Protein 7D34 (pdb70)

Solvent-accessible surface area: 8125 Å² total

Organism: Arabidopsis thaliana (NCBI:txid3702)

Foldseek 3Di:
DAFKKWKKFFDDDPDDLVLQLVLLVPQPPPDDSVLSNVQSVCNVVPGMGTSDIDHPVVSVVSQVSQVVSPTHIDMGGPD/DAFKKWKKFFDDDPDDLVVQLVLLPVQPPPDDSVLSSVQSVVNVVPRMGTSDIDGPVSSVVSSVSCVVSPTDIDMDTPD

Radius of gyration: 15.01 Å; Cα contacts (8 Å, |Δi|>4): 283; chains: 2; bounding box: 29×39×42 Å

Nearest PDB structures (foldseek):
  7d34-assembly1_B  TM=9.916E-01  e=1.881E-15  Arabidopsis thaliana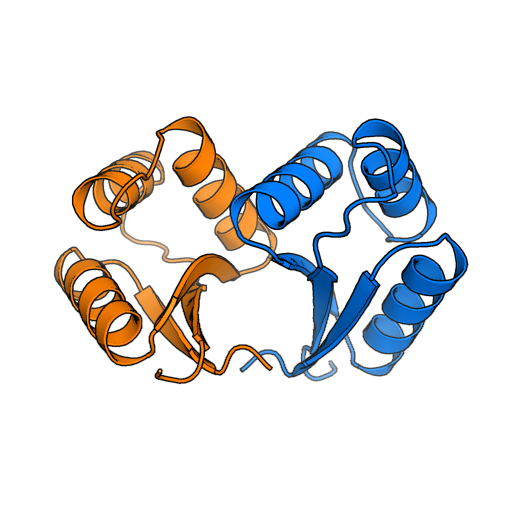
  9ayn-assembly1_A  TM=9.533E-01  e=3.392E-07  Mycolicibacterium smegmatis MC2 155
  9ayo-assembly1_A  TM=9.731E-01  e=5.795E-07  Mycolicibacterium smegmatis MC2 155
  4o2x-assembly1_A  TM=9.507E-01  e=9.899E-07  Escherichia coli K-12
  4o2x-assembly2_B  TM=9.624E-01  e=2.889E-06  Escherichia coli K-12

B-factor: mean 45.37, std 16.12, range [19.4, 94.83]

InterPro domains:
  IPR003769 Adaptor protein ClpS, core [PF02617] (79-145)
  IPR014719 Ribosomal protein bL12, C-terminal/adaptor protein ClpS-like [G3DSA:3.30.1390.10] (77-154)
  IPR014719 Ribosomal protein bL12, C-terminal/adaptor protein ClpS-like [SSF54736] (77-153)
  IPR022935 ATP-dependent Clp protease adaptor protein ClpS [PTHR33473] (1-156)

GO terms:
  GO:0005515 protein binding (F, IPI)
  GO:0045732 positive regulation of protein catabolic process (P, IDA)
  GO:0030674 protein-macromolecule adaptor activity (F, IDA)

Structure (mmCIF, N/CA/C/O backbone):
data_7D34
#
_entry.id   7D34
#
_cell.length_a   81.056
_cell.length_b   38.005
_cell.length_c   61.411
_cell.angle_alpha   90.00
_cell.angle_beta   90.00
_cell.angle_gamma   90.00
#
_symmetry.space_group_name_H-M   'P 21 21 2'
#
loop_
_entity.id
_entity.type
_entity.pdbx_description
1 polymer 'ATP-dependent Clp protease adapter protein CLPS1, chloroplastic'
2 non-polymer 'ACETIC ACID'
3 non-polymer PHENYLALANINE
4 non-polymer ALANINE
5 water water
#
loop_
_atom_site.group_PDB
_atom_site.id
_atom_site.type_symbol
_atom_site.label_atom_id
_atom_site.label_alt_id
_atom_site.label_comp_id
_atom_site.label_asym_id
_atom_site.label_entity_id
_atom_site.label_seq_id
_atom_site.pdbx_PDB_ins_code
_atom_site.Cartn_x
_atom_site.Cartn_y
_atom_site.Cartn_z
_atom_site.occupancy
_atom_site.B_iso_or_equiv
_atom_site.auth_seq_id
_atom_site.auth_comp_id
_atom_site.auth_asym_id
_atom_site.auth_atom_id
_atom_site.pdbx_PDB_model_num
ATOM 1 N N . LEU A 1 1 ? 29.732 -14.161 10.142 1.00 57.84 78 LEU A N 1
AT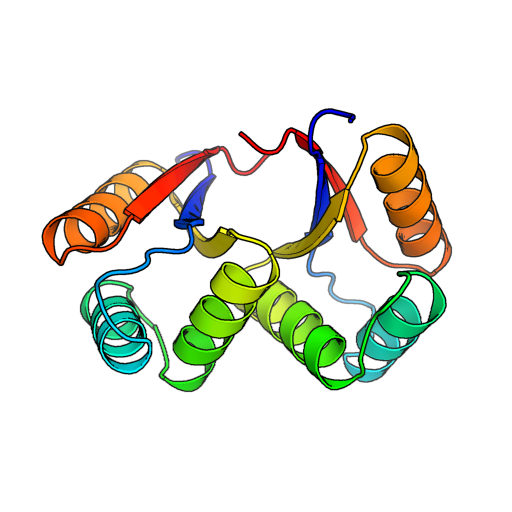OM 2 C CA . LEU A 1 1 ? 28.884 -13.234 9.411 1.00 54.89 78 LEU A CA 1
ATOM 3 C C . LEU A 1 1 ? 29.297 -11.785 9.667 1.00 51.62 78 LEU A C 1
ATOM 4 O O . LEU A 1 1 ? 30.132 -11.498 10.516 1.00 55.81 78 LEU A O 1
ATOM 19 N N . ALA A 1 2 ? 28.711 -10.881 8.900 1.00 48.91 79 ALA A N 1
ATOM 20 C CA . ALA A 1 2 ? 29.245 -9.533 8.774 1.00 46.66 79 ALA A CA 1
ATOM 21 C C . ALA A 1 2 ? 28.748 -8.583 9.861 1.00 44.81 79 ALA A C 1
ATOM 22 O O . ALA A 1 2 ? 27.704 -8.812 10.477 1.00 42.74 79 ALA A O 1
ATOM 29 N N . PRO A 1 3 ? 29.475 -7.487 10.099 1.00 42.99 80 PRO A N 1
ATOM 30 C CA . PRO A 1 3 ? 29.064 -6.547 11.141 1.00 42.76 80 PRO A CA 1
ATOM 31 C C . PRO A 1 3 ? 27.757 -5.864 10.752 1.00 37.25 80 PRO A C 1
ATOM 32 O O . PRO A 1 3 ? 27.521 -5.591 9.565 1.00 36.42 80 PRO A O 1
ATOM 43 N N . PRO A 1 4 ? 26.903 -5.548 11.725 1.00 33.30 81 PRO A N 1
ATOM 44 C CA . PRO A 1 4 ? 25.615 -4.928 11.385 1.00 30.64 81 PRO A CA 1
ATOM 45 C C . PRO A 1 4 ? 25.699 -3.429 11.165 1.00 32.61 81 PRO A C 1
ATOM 46 O O . PRO A 1 4 ? 26.423 -2.708 11.854 1.00 30.06 81 PRO A O 1
ATOM 57 N N . TYR A 1 5 ? 24.934 -2.976 10.181 1.00 32.85 82 TYR A N 1
ATOM 58 C CA . TYR A 1 5 ? 24.806 -1.574 9.831 1.00 30.76 82 TYR A CA 1
ATOM 59 C C . TYR A 1 5 ? 23.326 -1.232 9.794 1.00 31.10 82 TYR A C 1
ATOM 60 O O . TYR A 1 5 ? 22.475 -2.096 9.560 1.00 33.72 82 TYR A O 1
ATOM 78 N N . ARG A 1 6 ? 23.027 0.041 10.028 1.00 31.27 83 ARG A N 1
ATOM 79 C CA . ARG A 1 6 ? 21.656 0.529 10.076 1.00 32.44 83 ARG A CA 1
ATOM 80 C C . ARG A 1 6 ? 21.317 1.257 8.781 1.00 27.12 83 ARG A C 1
ATOM 81 O O . ARG A 1 6 ? 22.110 2.074 8.298 1.00 27.11 83 ARG A O 1
ATOM 102 N N . VAL A 1 7 ? 20.170 0.909 8.192 1.00 26.95 84 VAL A N 1
ATOM 103 C CA . VAL A 1 7 ? 19.552 1.689 7.124 1.00 26.95 84 VAL A CA 1
ATOM 104 C C . VAL A 1 7 ? 18.496 2.576 7.775 1.00 26.44 84 VAL A C 1
ATOM 105 O O . VAL A 1 7 ? 17.547 2.080 8.399 1.00 26.61 84 VAL A O 1
ATOM 118 N N . ILE A 1 8 ? 18.673 3.880 7.633 1.00 21.51 85 ILE A N 1
ATOM 119 C CA . ILE A 1 8 ? 17.824 4.883 8.260 1.00 27.54 85 ILE A CA 1
ATOM 120 C C . ILE A 1 8 ? 16.920 5.537 7.226 1.00 28.11 85 ILE A C 1
ATOM 121 O O . ILE A 1 8 ? 17.343 5.863 6.113 1.00 32.00 85 ILE A O 1
ATOM 137 N N . LEU A 1 9 ? 15.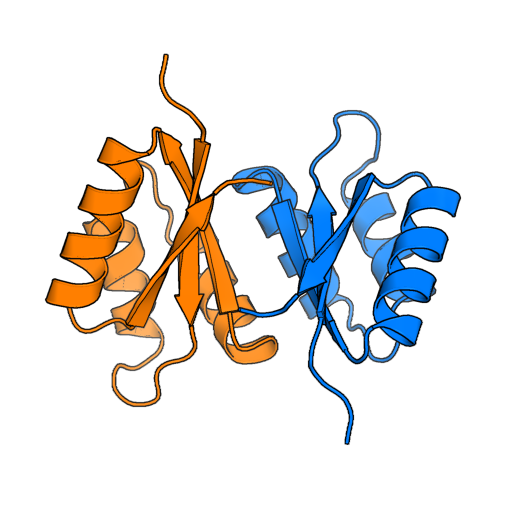661 5.741 7.622 1.00 24.04 86 LEU A N 1
ATOM 138 C CA . LEU A 1 9 ? 14.662 6.483 6.862 1.00 23.84 86 LEU A CA 1
ATOM 139 C C . LEU A 1 9 ? 14.426 7.799 7.594 1.00 26.38 86 LEU A C 1
ATOM 140 O O . LEU A 1 9 ? 14.106 7.803 8.788 1.00 29.81 86 LEU A O 1
ATOM 156 N N . HIS A 1 10 ? 14.643 8.911 6.899 1.00 28.60 87 HIS A N 1
ATOM 157 C CA . HIS A 1 10 ? 14.392 10.235 7.446 1.00 25.31 87 HIS A CA 1
ATOM 158 C C . HIS A 1 10 ? 13.068 10.802 6.939 1.00 26.81 87 HIS A C 1
ATOM 159 O O . HIS A 1 10 ? 12.666 10.574 5.794 1.00 24.55 87 HIS A O 1
ATOM 173 N N . ASN A 1 11 ? 12.388 11.546 7.811 1.00 26.49 88 ASN A N 1
ATOM 174 C CA . ASN A 1 11 ? 11.193 12.266 7.397 1.00 26.53 88 ASN A CA 1
ATOM 175 C C . ASN A 1 11 ? 11.530 13.319 6.341 1.00 25.30 88 ASN A C 1
ATOM 176 O O . ASN A 1 11 ? 12.610 13.921 6.352 1.00 26.43 88 ASN A O 1
ATOM 187 N N . ASP A 1 12 ? 10.602 13.511 5.406 1.00 30.83 89 ASP A N 1
ATOM 188 C CA . ASP A 1 12 ? 10.666 14.558 4.397 1.00 32.42 89 ASP A CA 1
ATOM 189 C C . ASP A 1 12 ? 9.254 15.118 4.248 1.00 32.09 89 ASP A C 1
ATOM 190 O O . ASP A 1 12 ? 8.276 14.481 4.650 1.00 32.21 89 ASP A O 1
ATOM 199 N N . ASN A 1 13 ? 9.149 16.325 3.677 1.00 31.86 90 ASN A N 1
ATOM 200 C CA . ASN A 1 13 ? 7.875 17.027 3.525 1.00 32.94 90 ASN A CA 1
ATOM 201 C C . ASN A 1 13 ? 7.361 16.981 2.085 1.00 29.96 90 ASN A C 1
ATOM 202 O O . ASN A 1 13 ? 6.666 17.896 1.639 1.00 31.92 90 ASN A O 1
ATOM 213 N N . PHE A 1 14 ? 7.690 15.932 1.350 1.00 28.12 91 PHE A N 1
ATOM 214 C CA . PHE A 1 14 ? 7.285 15.787 -0.043 1.00 32.01 91 PHE A CA 1
ATOM 215 C C . PHE A 1 14 ? 6.497 14.515 -0.310 1.00 29.28 91 PHE A C 1
ATOM 216 O O . PHE A 1 14 ? 5.499 14.551 -1.038 1.00 31.09 91 PHE A O 1
ATOM 233 N N . ASN A 1 15 ? 6.931 13.385 0.232 1.00 30.31 92 ASN A N 1
ATOM 234 C CA . ASN A 1 15 ? 6.308 12.102 -0.043 1.00 29.28 92 ASN A CA 1
ATOM 235 C C . ASN A 1 15 ? 5.056 11.875 0.794 1.00 30.27 92 ASN A C 1
ATOM 236 O O . ASN A 1 15 ? 4.960 12.305 1.949 1.00 25.48 92 ASN A O 1
ATOM 247 N N . LYS A 1 16 ? 4.099 11.172 0.197 1.00 29.93 93 LYS A N 1
ATOM 248 C CA . LYS A 1 16 ? 2.852 10.872 0.871 1.00 31.89 93 LYS A CA 1
ATOM 249 C C . LYS A 1 16 ? 3.033 9.629 1.740 1.00 28.37 93 LYS A C 1
ATOM 250 O O . LYS A 1 16 ? 3.841 8.747 1.430 1.00 24.16 93 LYS A O 1
ATOM 269 N N . ARG A 1 17 ? 2.273 9.557 2.840 1.00 27.02 94 ARG A N 1
ATOM 270 C CA . ARG A 1 17 ? 2.437 8.418 3.739 1.00 26.56 94 ARG A CA 1
ATOM 271 C C . ARG A 1 17 ? 2.322 7.096 2.992 1.00 27.36 94 ARG A C 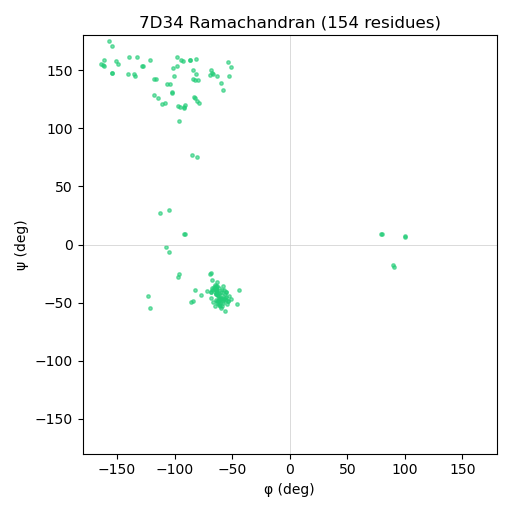1
ATOM 272 O O . ARG A 1 17 ? 3.135 6.197 3.190 1.00 23.05 94 ARG A O 1
ATOM 293 N N . GLU A 1 18 ? 1.337 6.973 2.107 1.00 25.07 95 GLU A N 1
ATOM 294 C CA . GLU A 1 18 ? 1.110 5.707 1.418 1.00 25.20 95 GLU A CA 1
ATOM 295 C C . GLU A 1 18 ? 2.261 5.405 0.473 1.00 23.10 95 GLU A C 1
ATOM 296 O O . GLU A 1 18 ? 2.667 4.250 0.341 1.00 21.68 95 GLU A O 1
ATOM 308 N N . TYR A 1 19 ? 2.787 6.430 -0.212 1.00 26.85 96 TYR A N 1
ATOM 309 C CA . TYR A 1 19 ? 3.936 6.210 -1.092 1.00 27.38 96 TYR A CA 1
ATOM 310 C C . TYR A 1 19 ? 5.147 5.701 -0.317 1.00 24.12 96 TYR A C 1
ATOM 311 O O . TYR A 1 19 ? 5.829 4.771 -0.764 1.00 20.42 96 TYR A O 1
ATOM 329 N N . VAL A 1 20 ? 5.455 6.332 0.825 1.00 24.64 97 VAL A N 1
ATOM 330 C CA . VAL A 1 20 ? 6.555 5.870 1.674 1.00 22.57 97 VAL A CA 1
ATOM 331 C C . VAL A 1 20 ? 6.406 4.379 1.952 1.00 22.70 97 VAL A C 1
ATOM 332 O O . VAL A 1 20 ? 7.365 3.603 1.825 1.00 27.49 97 VAL A O 1
ATOM 345 N N . VAL A 1 21 ? 5.193 3.951 2.324 1.00 24.75 98 VAL A N 1
ATOM 346 C CA . VAL A 1 21 ? 4.954 2.539 2.617 1.00 24.20 98 VAL A CA 1
ATOM 347 C C . VAL A 1 21 ? 5.200 1.676 1.391 1.00 25.94 98 VAL A C 1
ATOM 348 O O . VAL A 1 21 ? 5.792 0.593 1.491 1.00 25.71 98 VAL A O 1
ATOM 361 N N . GLN A 1 22 ? 4.714 2.108 0.223 1.00 24.26 99 GLN A N 1
ATOM 362 C CA . GLN A 1 22 ? 4.899 1.303 -0.986 1.00 22.82 99 GLN A CA 1
ATOM 363 C C . GLN A 1 22 ? 6.372 1.136 -1.339 1.00 22.54 99 GLN A C 1
ATOM 364 O O . GLN A 1 22 ? 6.802 0.048 -1.741 1.00 26.46 99 GLN A O 1
ATOM 378 N N . VAL A 1 23 ? 7.150 2.215 -1.243 1.00 23.82 100 VAL A N 1
ATOM 379 C CA . VAL A 1 23 ? 8.580 2.126 -1.543 1.00 22.95 100 VAL A CA 1
ATOM 380 C C . VAL A 1 23 ? 9.260 1.138 -0.598 1.00 24.43 100 VAL A C 1
ATOM 381 O O . VAL A 1 23 ? 10.063 0.292 -1.019 1.00 24.32 100 VAL A O 1
ATOM 394 N N . LEU A 1 24 ? 8.978 1.247 0.703 1.00 25.05 101 LEU A N 1
ATOM 395 C CA . LEU A 1 24 ? 9.602 0.320 1.639 1.00 20.62 101 LEU A CA 1
ATOM 396 C C . LEU A 1 24 ? 9.314 -1.117 1.236 1.00 24.60 101 LEU A C 1
ATOM 397 O O . LEU A 1 24 ? 10.204 -1.973 1.247 1.00 25.47 101 LEU A O 1
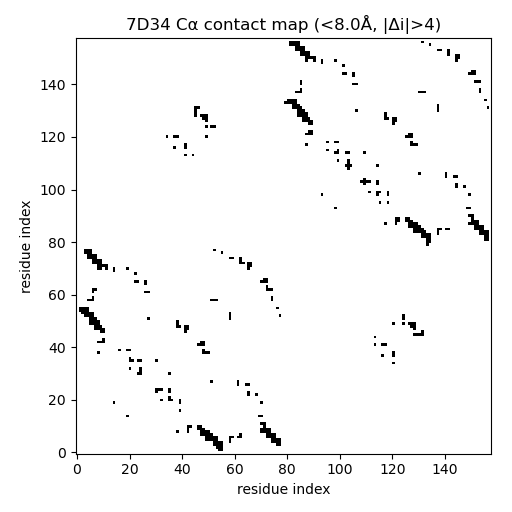ATOM 413 N N . MET A 1 25 ? 8.058 -1.405 0.897 1.00 27.06 102 MET A N 1
ATOM 414 C CA . MET A 1 25 ? 7.711 -2.759 0.494 1.00 32.05 102 MET A CA 1
ATOM 415 C C . MET A 1 25 ? 8.427 -3.173 -0.780 1.00 32.46 102 MET A C 1
ATOM 416 O O . MET A 1 25 ? 8.820 -4.333 -0.929 1.00 30.84 102 MET A O 1
ATOM 430 N N . LYS A 1 26 ? 8.622 -2.230 -1.694 1.00 29.45 103 LYS A N 1
ATOM 431 C CA . LYS A 1 26 ? 9.244 -2.552 -2.970 1.00 28.84 103 LYS A CA 1
ATOM 432 C C . LYS A 1 26 ? 10.686 -3.005 -2.800 1.00 30.36 103 LYS A C 1
ATOM 433 O O . LYS A 1 26 ? 11.073 -4.069 -3.297 1.00 29.28 103 LYS A O 1
ATOM 452 N N . VAL A 1 27 ? 11.500 -2.206 -2.104 1.00 33.74 104 VAL A N 1
ATOM 453 C CA . VAL A 1 27 ? 12.947 -2.400 -2.140 1.00 35.88 104 VAL A CA 1
ATOM 454 C C . VAL A 1 27 ? 13.546 -3.211 -1.001 1.00 33.43 104 VAL A C 1
ATOM 455 O O . VAL A 1 27 ? 14.647 -3.757 -1.175 1.00 32.12 104 VAL A O 1
ATOM 468 N N . ILE A 1 28 ? 12.903 -3.262 0.159 1.00 32.79 105 ILE A N 1
ATOM 469 C CA . ILE A 1 28 ? 13.493 -3.871 1.351 1.00 26.38 105 ILE A CA 1
ATOM 470 C C . ILE A 1 28 ? 13.073 -5.333 1.396 1.00 28.81 105 ILE A C 1
ATOM 471 O O . ILE A 1 28 ? 11.868 -5.619 1.483 1.00 31.31 105 ILE A O 1
ATOM 487 N N . PRO A 1 29 ? 14.014 -6.279 1.342 1.00 33.75 106 PRO A N 1
ATOM 488 C CA . PRO A 1 29 ? 13.648 -7.695 1.444 1.00 36.51 106 PRO A CA 1
ATOM 489 C C . PRO A 1 29 ? 12.942 -8.015 2.756 1.00 32.62 106 PRO A C 1
ATOM 490 O O . PRO A 1 29 ? 13.307 -7.510 3.822 1.00 35.60 106 PRO A O 1
ATOM 501 N N . GLY A 1 30 ? 11.902 -8.848 2.652 1.00 35.39 107 GLY A N 1
ATOM 502 C CA . GLY A 1 30 ? 11.174 -9.356 3.795 1.00 37.70 107 GLY A CA 1
ATOM 503 C C . GLY A 1 30 ? 10.178 -8.400 4.395 1.00 35.03 107 GLY A C 1
ATOM 504 O O . GLY A 1 30 ? 9.653 -8.680 5.474 1.00 30.38 107 GLY A O 1
ATOM 508 N N . MET A 1 31 ? 9.916 -7.276 3.750 1.00 31.00 108 MET A N 1
ATOM 509 C CA . MET A 1 31 ? 9.151 -6.216 4.389 1.00 29.42 108 MET A CA 1
ATOM 510 C C . MET A 1 31 ? 7.651 -6.466 4.284 1.00 32.54 108 MET A C 1
ATOM 511 O O . MET A 1 31 ? 7.116 -6.711 3.198 1.00 35.25 108 MET A O 1
ATOM 525 N N . THR A 1 32 ? 6.980 -6.428 5.428 1.00 29.47 109 THR A N 1
ATOM 526 C CA . THR A 1 32 ? 5.536 -6.560 5.494 1.00 24.77 109 THR A CA 1
ATOM 527 C C . THR A 1 32 ? 4.904 -5.174 5.463 1.00 24.10 109 THR A C 1
ATOM 528 O O . THR A 1 32 ? 5.538 -4.165 5.786 1.00 24.13 109 THR A O 1
ATOM 539 N N . VAL A 1 33 ? 3.636 -5.124 5.064 1.00 25.88 110 VAL A N 1
ATOM 540 C CA . VAL A 1 33 ? 2.950 -3.844 5.117 1.00 24.62 110 VAL A CA 1
ATOM 541 C C . VAL A 1 33 ? 2.844 -3.358 6.551 1.00 23.40 110 VAL A C 1
ATOM 542 O O . VAL A 1 33 ? 2.833 -2.148 6.797 1.00 20.19 110 VAL A O 1
ATOM 555 N N . ASP A 1 34 ? 2.728 -4.283 7.508 1.00 25.45 111 ASP A N 1
ATOM 556 C CA . ASP A 1 34 ? 2.671 -3.926 8.925 1.00 28.59 111 ASP A CA 1
ATOM 557 C C . ASP A 1 34 ? 3.957 -3.232 9.377 1.00 27.88 111 ASP A C 1
ATOM 558 O O . ASP A 1 34 ? 3.911 -2.195 10.056 1.00 30.93 111 ASP A O 1
ATOM 567 N N . ASN A 1 35 ? 5.112 -3.820 9.042 1.00 25.15 112 ASN A N 1
ATOM 568 C CA . ASN A 1 35 ? 6.397 -3.219 9.379 1.00 26.83 112 ASN A CA 1
ATOM 569 C C . ASN A 1 35 ? 6.567 -1.891 8.659 1.00 26.10 112 ASN A C 1
ATOM 570 O O . ASN A 1 35 ? 7.055 -0.926 9.251 1.00 25.49 112 ASN A O 1
ATOM 581 N N . ALA A 1 36 ? 6.130 -1.810 7.391 1.00 23.45 113 ALA A N 1
ATOM 582 C CA . ALA A 1 36 ? 6.329 -0.589 6.604 1.00 22.22 113 ALA A CA 1
ATOM 583 C C . ALA A 1 36 ? 5.577 0.599 7.183 1.00 19.40 113 ALA A C 1
ATOM 584 O O . ALA A 1 36 ? 6.086 1.730 7.200 1.00 20.83 113 ALA A O 1
ATOM 591 N N . VAL A 1 37 ? 4.334 0.371 7.597 1.00 22.16 114 VAL A N 1
ATOM 592 C CA . VAL A 1 37 ? 3.560 1.463 8.160 1.00 24.84 114 VAL A CA 1
ATOM 593 C C . VAL A 1 37 ? 4.192 1.912 9.462 1.00 25.28 114 VAL A C 1
ATOM 594 O O . VAL A 1 37 ? 4.174 3.102 9.783 1.00 21.23 114 VAL A O 1
ATOM 607 N N . ASN A 1 38 ? 4.742 0.965 10.252 1.00 28.12 115 ASN A N 1
ATOM 608 C CA . ASN A 1 38 ? 5.416 1.332 11.503 1.00 28.08 115 ASN A CA 1
ATOM 609 C C . ASN A 1 38 ? 6.602 2.239 11.236 1.00 26.34 115 ASN A C 1
ATOM 610 O O . ASN A 1 38 ? 6.781 3.260 11.909 1.00 26.82 115 ASN A O 1
ATOM 621 N N . ILE A 1 39 ? 7.439 1.852 10.272 1.00 25.22 116 ILE A N 1
ATOM 622 C CA . ILE A 1 39 ? 8.625 2.626 9.926 1.00 23.86 116 ILE A CA 1
ATOM 623 C C . ILE A 1 39 ? 8.216 4.016 9.457 1.00 26.68 116 ILE A C 1
ATOM 624 O O . ILE A 1 39 ? 8.756 5.026 9.904 1.00 21.48 116 ILE A O 1
ATOM 640 N N . MET A 1 40 ? 7.281 4.092 8.525 1.00 29.16 117 MET A N 1
ATOM 641 C CA . MET A 1 40 ? 6.788 5.389 8.093 1.00 25.93 117 MET A CA 1
ATOM 642 C C . MET A 1 40 ? 6.256 6.229 9.265 1.00 24.57 117 MET A C 1
ATOM 643 O O . MET A 1 40 ? 6.628 7.405 9.417 1.00 23.28 117 MET A O 1
ATOM 657 N N . GLN A 1 41 ? 5.423 5.617 10.126 1.00 27.77 118 GLN A N 1
ATOM 658 C CA . GLN A 1 41 ? 4.890 6.299 11.307 1.00 28.13 118 GLN A CA 1
ATOM 659 C C . GLN A 1 41 ? 6.025 6.843 12.179 1.00 29.68 118 GLN A C 1
ATOM 660 O O . GLN A 1 41 ? 6.032 8.022 12.557 1.00 26.04 118 GLN A O 1
ATOM 674 N N . GLU A 1 42 ? 7.043 6.016 12.426 1.00 28.96 119 GLU A N 1
ATOM 675 C CA . GLU A 1 42 ? 8.121 6.387 13.335 1.00 32.23 119 GLU A CA 1
ATOM 676 C C . GLU A 1 42 ? 8.979 7.509 12.771 1.00 31.93 119 GLU A C 1
ATOM 677 O O . GLU A 1 42 ? 9.411 8.391 13.510 1.00 28.13 119 GLU A O 1
ATOM 689 N N . ALA A 1 43 ? 9.279 7.479 11.476 1.00 28.73 120 ALA A N 1
ATOM 690 C CA . ALA A 1 43 ? 10.038 8.573 10.871 1.00 20.89 120 ALA A CA 1
ATOM 691 C C . ALA A 1 43 ? 9.236 9.863 10.892 1.00 25.97 120 ALA A C 1
ATOM 692 O O . ALA A 1 43 ? 9.786 10.943 11.115 1.00 27.03 120 ALA A O 1
ATOM 699 N N . HIS A 1 44 ? 7.930 9.763 10.658 1.00 22.18 121 HIS A N 1
ATOM 700 C CA . HIS A 1 44 ? 7.067 10.942 10.656 1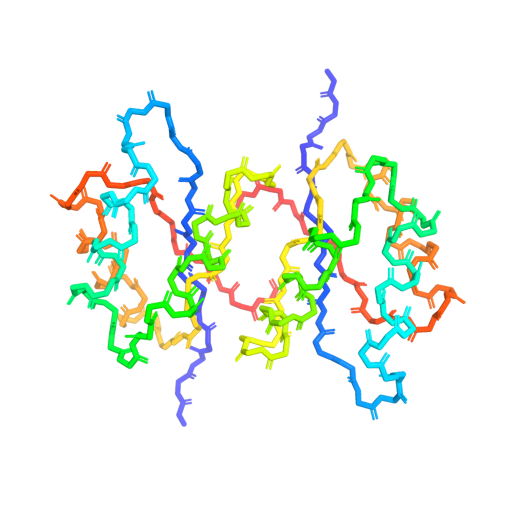.00 27.65 121 HIS A CA 1
ATOM 701 C C . HIS A 1 44 ? 7.006 11.600 12.030 1.00 35.40 121 HIS A C 1
ATOM 702 O O . HIS A 1 44 ? 7.039 12.831 12.139 1.00 31.65 121 HIS A O 1
ATOM 716 N N . ILE A 1 45 ? 6.923 10.800 13.087 1.00 37.20 122 ILE A N 1
ATOM 717 C CA . ILE A 1 45 ? 6.799 11.326 14.443 1.00 36.52 122 ILE A CA 1
ATOM 718 C C . ILE A 1 45 ? 8.148 11.732 15.019 1.00 37.36 122 ILE A C 1
ATOM 719 O O . ILE A 1 45 ? 8.254 12.753 15.702 1.00 38.42 122 ILE A O 1
ATOM 735 N N . ASN A 1 46 ? 9.196 10.954 14.761 1.00 40.14 123 ASN A N 1
ATOM 736 C CA . ASN A 1 46 ? 10.483 11.151 15.412 1.00 38.27 123 ASN A CA 1
ATOM 737 C C . ASN A 1 46 ? 11.528 11.794 14.509 1.00 37.58 123 ASN A C 1
ATOM 738 O O . ASN A 1 46 ? 12.612 12.134 14.990 1.00 35.60 123 ASN A O 1
ATOM 749 N N . GLY A 1 47 ? 11.234 11.985 13.223 1.00 35.63 124 GLY A N 1
ATOM 750 C CA . GLY A 1 47 ? 12.197 12.519 12.288 1.00 33.15 124 GLY A CA 1
ATOM 751 C C . GLY A 1 47 ? 13.046 11.477 11.584 1.00 28.82 124 GLY A C 1
ATOM 752 O O . GLY A 1 47 ? 13.624 11.779 10.534 1.00 28.65 124 GLY A O 1
ATOM 756 N N . LEU A 1 48 ? 13.145 10.266 12.127 1.00 29.10 125 LEU A N 1
ATOM 757 C CA . LEU A 1 48 ? 13.930 9.205 11.502 1.00 29.53 125 LEU A CA 1
ATOM 758 C C . LEU A 1 48 ? 13.491 7.867 12.071 1.00 28.44 125 LEU A C 1
ATOM 759 O O . LEU A 1 48 ? 12.906 7.797 13.153 1.00 26.71 125 LEU A O 1
ATOM 775 N N . ALA A 1 49 ? 13.775 6.804 11.324 1.00 28.38 126 ALA A N 1
ATOM 776 C CA . ALA A 1 49 ? 13.423 5.469 11.782 1.00 32.74 126 ALA A CA 1
ATOM 777 C C . ALA A 1 49 ? 14.345 4.434 11.158 1.00 31.83 126 ALA A C 1
ATOM 778 O O . ALA A 1 49 ? 14.803 4.590 10.025 1.00 30.80 126 ALA A O 1
ATOM 785 N N . VAL A 1 50 ? 14.602 3.369 11.914 1.00 26.06 127 VAL A N 1
ATOM 786 C CA . VAL A 1 50 ? 15.448 2.275 11.449 1.00 30.81 127 VAL A CA 1
ATOM 787 C C . VAL A 1 50 ? 14.618 1.396 10.525 1.00 29.63 127 VAL A C 1
ATOM 788 O O . VAL A 1 50 ? 13.588 0.843 10.926 1.00 33.02 127 VAL A O 1
ATOM 801 N N . VAL A 1 51 ? 15.087 1.243 9.291 1.00 28.85 128 VAL A N 1
ATOM 802 C CA . VAL A 1 51 ? 14.381 0.438 8.304 1.00 25.24 128 VAL A CA 1
ATOM 803 C C . VAL A 1 51 ? 14.741 -1.039 8.447 1.00 27.27 128 VAL A C 1
ATOM 804 O O . VAL A 1 51 ? 13.869 -1.918 8.483 1.00 25.53 128 VAL A O 1
ATOM 817 N N . ILE A 1 52 ? 16.038 -1.327 8.525 1.00 25.68 129 ILE A N 1
ATOM 818 C CA . ILE A 1 52 ? 16.556 -2.687 8.603 1.00 28.28 129 ILE A CA 1
ATOM 819 C C . ILE A 1 52 ? 17.988 -2.627 9.122 1.00 26.06 129 ILE A C 1
ATOM 820 O O . ILE A 1 52 ? 18.689 -1.623 8.939 1.00 23.35 129 ILE A O 1
ATOM 836 N N . VAL A 1 53 ? 18.438 -3.705 9.745 1.00 25.78 130 VAL A N 1
ATOM 837 C CA . VAL A 1 53 ? 19.825 -3.861 10.152 1.00 29.89 130 VAL A CA 1
ATOM 838 C C . VAL A 1 53 ? 20.386 -5.007 9.319 1.00 31.33 130 VAL A C 1
ATOM 839 O O . VAL A 1 53 ? 19.820 -6.106 9.299 1.00 33.39 130 VAL A O 1
ATOM 852 N N . CYS A 1 54 ? 21.494 -4.750 8.633 1.00 33.62 131 CYS A N 1
ATOM 853 C CA . CYS A 1 54 ? 22.057 -5.696 7.683 1.00 35.78 131 CYS A CA 1
ATOM 854 C C . CYS A 1 54 ? 23.535 -5.365 7.524 1.00 31.65 131 CYS A C 1
ATOM 855 O O . CYS A 1 54 ? 24.039 -4.375 8.066 1.00 30.19 131 CYS A O 1
ATOM 863 N N . ALA A 1 55 ? 24.221 -6.211 6.763 1.00 29.70 132 ALA A N 1
ATOM 864 C CA . ALA A 1 55 ? 25.589 -5.954 6.347 1.00 33.69 132 ALA A CA 1
ATOM 865 C C . ALA A 1 55 ? 25.742 -4.601 5.669 1.00 30.93 132 ALA A C 1
ATOM 866 O O . ALA A 1 55 ? 24.796 -4.057 5.102 1.00 30.66 132 ALA A O 1
ATOM 873 N N . GLN A 1 56 ? 26.981 -4.097 5.693 1.00 26.08 133 GLN A N 1
ATOM 874 C CA . GLN A 1 56 ? 27.286 -2.759 5.194 1.00 28.26 133 GLN A CA 1
ATOM 875 C C . GLN A 1 56 ? 26.967 -2.636 3.707 1.00 26.48 133 GLN A C 1
ATOM 876 O O . GLN A 1 56 ? 26.325 -1.672 3.276 1.00 23.51 133 GLN A O 1
ATOM 890 N N . ALA A 1 57 ? 27.428 -3.595 2.903 1.00 28.73 134 ALA A N 1
ATOM 891 C CA . ALA A 1 57 ? 27.160 -3.541 1.472 1.00 27.77 134 ALA A CA 1
ATOM 892 C C . ALA A 1 57 ? 25.664 -3.509 1.210 1.00 29.44 134 ALA A C 1
ATOM 893 O O . ALA A 1 57 ? 25.180 -2.714 0.395 1.00 23.83 134 ALA A O 1
ATOM 900 N N . ASP A 1 58 ? 24.921 -4.393 1.885 1.00 27.10 135 ASP A N 1
ATOM 901 C CA . ASP A 1 58 ? 23.471 -4.438 1.733 1.00 29.97 135 ASP A CA 1
ATOM 902 C C . ASP A 1 58 ? 22.825 -3.147 2.209 1.00 28.00 135 ASP A C 1
ATOM 903 O O . ASP A 1 58 ? 21.899 -2.639 1.571 1.00 25.82 135 ASP A O 1
ATOM 912 N N . ALA A 1 59 ? 23.307 -2.587 3.319 1.00 27.48 136 ALA A N 1
ATOM 913 C CA . ALA A 1 59 ? 22.736 -1.339 3.809 1.00 28.31 136 ALA A CA 1
ATOM 914 C C . ALA A 1 59 ? 22.886 -0.243 2.766 1.00 33.02 136 ALA A C 1
ATOM 915 O O . ALA A 1 59 ? 21.940 0.506 2.497 1.00 30.13 136 ALA A O 1
ATOM 922 N N . GLU A 1 60 ? 24.081 -0.118 2.192 1.00 28.40 137 GLU A N 1
ATOM 923 C CA . GLU A 1 60 ? 24.309 0.868 1.144 1.00 31.87 137 GLU A CA 1
ATOM 924 C C . GLU A 1 60 ? 23.337 0.673 -0.016 1.00 31.22 137 GLU A C 1
ATOM 925 O O . GLU A 1 60 ? 22.794 1.649 -0.544 1.00 28.05 137 GLU A O 1
ATOM 937 N N . GLN A 1 61 ? 23.109 -0.582 -0.429 1.00 33.22 138 GLN A N 1
ATOM 938 C CA . GLN A 1 61 ? 22.223 -0.862 -1.556 1.00 31.85 138 GLN A CA 1
ATOM 939 C C . GLN A 1 61 ? 20.818 -0.358 -1.278 1.00 30.09 138 GLN A C 1
ATOM 940 O O . GLN A 1 61 ? 20.252 0.428 -2.046 1.00 27.94 138 GLN A O 1
ATOM 954 N N . HIS A 1 62 ? 20.273 -0.761 -0.141 1.00 25.17 139 HIS A N 1
ATOM 955 C CA . HIS A 1 62 ? 18.922 -0.383 0.218 1.00 25.22 139 HIS A CA 1
ATOM 956 C C . HIS A 1 62 ? 18.792 1.123 0.389 1.00 25.45 139 HIS A C 1
ATOM 957 O O . HIS A 1 62 ? 17.786 1.710 -0.026 1.00 25.34 139 HIS A O 1
ATOM 971 N N . CYS A 1 63 ? 19.806 1.775 0.975 1.00 28.49 140 CYS A N 1
ATOM 972 C CA . CYS A 1 63 ? 19.764 3.233 1.095 1.00 28.58 140 CYS A CA 1
ATOM 973 C C . CYS A 1 63 ? 19.663 3.884 -0.277 1.00 29.15 140 CYS A C 1
ATOM 974 O O . CYS A 1 63 ? 18.880 4.820 -0.472 1.00 30.02 140 CYS A O 1
ATOM 982 N N . MET A 1 64 ? 20.411 3.360 -1.251 1.00 33.59 141 MET A N 1
ATOM 983 C CA . MET A 1 64 ? 20.394 3.897 -2.609 1.00 36.13 141 MET A CA 1
ATOM 984 C C . MET A 1 64 ? 19.051 3.631 -3.281 1.00 35.82 141 MET A C 1
ATOM 985 O O . MET A 1 64 ? 18.511 4.497 -3.979 1.00 37.35 141 MET A O 1
ATOM 999 N N . GLN A 1 65 ? 18.500 2.435 -3.083 1.00 30.54 142 GLN A N 1
ATOM 1000 C CA . GLN A 1 65 ? 17.201 2.107 -3.651 1.00 31.93 142 GLN A CA 1
ATOM 1001 C C . GLN A 1 65 ? 16.130 3.040 -3.109 1.00 32.32 142 GLN A C 1
ATOM 1002 O O . GLN A 1 65 ? 15.316 3.564 -3.875 1.00 29.37 142 GLN A O 1
ATOM 1016 N N . LEU A 1 66 ? 16.174 3.328 -1.804 1.00 30.66 143 LEU A N 1
ATOM 1017 C CA . LEU A 1 66 ? 15.263 4.302 -1.207 1.00 27.21 143 LEU A CA 1
ATOM 1018 C C . LEU A 1 66 ? 15.426 5.682 -1.846 1.00 24.26 143 LEU A C 1
ATOM 1019 O O . LEU A 1 66 ? 14.449 6.299 -2.299 1.00 28.78 143 LEU A O 1
ATOM 1035 N N . ARG A 1 67 ? 16.659 6.201 -1.842 1.00 21.12 144 ARG A N 1
ATOM 1036 C CA . ARG A 1 67 ? 16.935 7.513 -2.412 1.00 23.71 144 ARG A CA 1
ATOM 1037 C C . ARG A 1 67 ? 16.471 7.606 -3.853 1.00 23.33 144 ARG A C 1
ATOM 1038 O O . ARG A 1 67 ? 15.917 8.633 -4.265 1.00 24.30 144 ARG A O 1
ATOM 1059 N N . GLY A 1 68 ? 16.691 6.547 -4.638 1.00 26.58 145 GLY A N 1
ATOM 1060 C CA . GLY A 1 68 ? 16.298 6.592 -6.034 1.00 27.18 145 GLY A CA 1
ATOM 1061 C C . GLY A 1 68 ? 14.792 6.618 -6.201 1.00 29.81 145 GLY A C 1
ATOM 1062 O O . GLY A 1 68 ? 14.277 7.104 -7.212 1.00 31.89 145 GLY A O 1
ATOM 1066 N N . ASN A 1 69 ? 14.062 6.118 -5.214 1.00 26.00 146 ASN A N 1
ATOM 1067 C CA . ASN A 1 69 ? 12.610 6.186 -5.226 1.00 27.33 146 ASN A CA 1
ATOM 1068 C C . ASN A 1 69 ? 12.086 7.428 -4.519 1.00 27.10 146 ASN A C 1
ATOM 1069 O O . ASN A 1 69 ? 10.885 7.516 -4.274 1.00 23.29 146 ASN A O 1
ATOM 1080 N N . GLY A 1 70 ? 12.960 8.366 -4.157 1.00 28.44 147 GLY A N 1
ATOM 1081 C CA . GLY A 1 70 ? 12.555 9.673 -3.673 1.00 31.66 147 GLY A CA 1
ATOM 1082 C C . GLY A 1 70 ? 12.581 9.888 -2.173 1.00 27.77 147 GLY A C 1
ATOM 1083 O O . GLY A 1 70 ? 12.172 10.965 -1.719 1.00 29.22 147 GLY A O 1
ATOM 1087 N N . LEU A 1 71 ? 13.092 8.938 -1.397 1.00 24.87 148 LEU A N 1
ATOM 1088 C CA . LEU A 1 71 ? 13.119 9.065 0.055 1.00 26.24 148 LEU A CA 1
ATOM 1089 C C . LEU A 1 71 ? 14.488 9.547 0.543 1.00 28.90 148 LEU A C 1
ATOM 1090 O O . LEU A 1 71 ? 15.476 9.530 -0.191 1.00 28.43 148 LEU A O 1
ATOM 1106 N N . LEU A 1 72 ? 14.513 10.058 1.776 1.00 27.00 149 LEU A N 1
ATOM 1107 C CA . LEU A 1 72 ? 15.744 10.482 2.444 1.00 24.99 149 LEU A CA 1
ATOM 1108 C C . LEU A 1 72 ? 16.249 9.337 3.324 1.00 20.56 149 LEU A C 1
ATOM 1109 O O . LEU A 1 72 ? 15.518 8.875 4.213 1.00 21.14 149 LEU A O 1
ATOM 1125 N N . SER A 1 73 ? 17.451 8.826 3.024 1.00 23.73 150 SER A N 1
ATOM 1126 C CA . SER A 1 73 ? 18.005 7.664 3.710 1.00 29.16 150 SER A CA 1
ATOM 1127 C C . SER A 1 73 ? 19.500 7.832 3.968 1.00 26.05 150 SER A C 1
ATOM 1128 O O . SER A 1 73 ? 20.217 8.471 3.194 1.00 27.32 150 SER A O 1
ATOM 1136 N N . SER A 1 74 ? 19.949 7.275 5.090 1.00 27.70 151 SER A N 1
ATOM 1137 C CA . SER A 1 74 ? 21.359 7.241 5.460 1.00 25.31 151 SER A CA 1
ATOM 1138 C C . SER A 1 74 ? 21.724 5.828 5.905 1.00 26.47 151 SER A C 1
ATOM 1139 O O . SER A 1 74 ? 20.854 5.021 6.241 1.00 24.50 151 SER A O 1
ATOM 1147 N N . VAL A 1 75 ? 23.023 5.539 5.900 1.00 26.41 152 VAL A N 1
ATOM 1148 C CA . VAL A 1 75 ? 23.550 4.303 6.463 1.00 27.11 152 VAL A CA 1
ATOM 1149 C C . VAL A 1 75 ? 24.477 4.652 7.620 1.00 28.81 152 VAL A C 1
ATOM 1150 O O . VAL A 1 75 ? 25.247 5.615 7.528 1.00 32.59 152 VAL A O 1
ATOM 1163 N N . GLU A 1 76 ? 24.451 3.843 8.679 1.00 31.62 153 GLU A N 1
ATOM 1164 C CA . GLU A 1 76 ? 25.366 4.052 9.792 1.00 31.80 153 GLU A CA 1
ATOM 1165 C C . GLU A 1 76 ? 25.672 2.730 10.476 1.00 30.41 153 GLU A C 1
ATOM 1166 O O . GLU A 1 76 ? 24.895 1.774 10.365 1.00 31.86 153 GLU A O 1
ATOM 1178 N N . PRO A 1 77 ? 26.795 2.647 11.200 1.00 30.55 154 PRO A N 1
ATOM 1179 C CA . PRO A 1 77 ? 27.115 1.420 11.940 1.00 32.75 154 PRO A CA 1
ATOM 1180 C C . PRO A 1 77 ? 26.165 1.226 13.107 1.00 37.02 154 PRO A C 1
ATOM 1181 O O . PRO A 1 77 ? 25.698 2.186 13.720 1.00 33.50 154 PRO A O 1
ATOM 1192 N N . ASP A 1 78 ? 25.864 -0.038 13.402 1.00 37.06 155 ASP A N 1
ATOM 1193 C CA . ASP A 1 78 ? 24.948 -0.379 14.491 1.00 43.96 155 ASP A CA 1
ATOM 1194 C C . ASP A 1 78 ? 25.716 -0.433 15.814 1.00 53.48 155 ASP A C 1
ATOM 1195 O O . ASP A 1 78 ? 26.048 -1.493 16.352 1.00 56.68 155 ASP A O 1
ATOM 1204 N N . GLY A 1 79 ? 26.002 0.749 16.343 1.00 57.49 156 GLY A N 1
ATOM 1205 C CA . GLY A 1 79 ? 26.682 0.854 17.621 1.00 60.43 156 GLY A CA 1
ATOM 1206 C C . GLY A 1 79 ? 26.721 2.285 18.115 1.00 63.65 156 GLY A C 1
ATOM 1207 O O . GLY A 1 79 ? 26.384 3.210 17.375 1.00 62.57 156 GLY A O 1
ATOM 1211 N N . LEU B 1 1 ? 21.782 26.927 19.942 1.00 74.95 78 LEU B N 1
ATOM 1212 C CA . LEU B 1 1 ? 21.399 25.836 20.836 1.00 74.89 78 LEU B CA 1
ATOM 1213 C C . LEU B 1 1 ? 22.178 24.542 20.613 1.00 73.85 78 LEU B C 1
ATOM 1214 O O . LEU B 1 1 ? 23.032 24.456 19.735 1.00 74.45 78 LEU B O 1
ATOM 1229 N N . ALA B 1 2 ? 21.872 23.536 21.430 1.00 70.52 79 ALA B N 1
ATOM 1230 C CA . ALA B 1 2 ? 22.716 22.362 21.556 1.00 64.78 79 ALA B CA 1
ATOM 1231 C C . ALA B 1 2 ? 22.474 21.361 20.431 1.00 56.19 79 ALA B C 1
ATOM 1232 O O . ALA B 1 2 ? 21.438 21.400 19.760 1.00 58.36 79 ALA B O 1
ATOM 1239 N N . PRO B 1 3 ? 23.441 20.469 20.187 1.00 51.55 80 PRO B N 1
ATOM 1240 C CA . PRO B 1 3 ? 23.289 19.499 19.097 1.00 47.51 80 PRO B CA 1
ATOM 1241 C C . PRO B 1 3 ? 22.206 18.503 19.401 1.00 43.16 80 PRO B C 1
ATOM 1242 O O . PRO B 1 3 ? 21.912 18.205 20.580 1.00 40.24 80 PRO B O 1
ATOM 1253 N N . PRO B 1 4 ? 21.523 17.964 18.385 1.00 43.01 81 PRO B N 1
ATOM 1254 C CA . PRO B 1 4 ? 20.486 16.962 18.627 1.00 43.12 81 PRO B CA 1
ATOM 1255 C C . PRO B 1 4 ? 21.079 15.585 18.875 1.00 39.35 81 PRO B C 1
ATOM 1256 O O . PRO B 1 4 ? 22.054 15.174 18.237 1.00 35.46 81 PRO B O 1
ATOM 1267 N N . TYR B 1 5 ? 20.467 14.863 19.805 1.00 39.27 82 TYR B N 1
ATOM 1268 C CA . TYR B 1 5 ? 20.893 13.517 20.136 1.00 34.86 82 TYR B CA 1
ATOM 1269 C C . TYR B 1 5 ? 19.708 12.569 20.085 1.00 34.34 82 TYR B C 1
ATOM 1270 O O . TYR B 1 5 ? 18.555 12.960 20.303 1.00 35.42 82 TYR B O 1
ATOM 1288 N N . ARG B 1 6 ? 20.015 11.307 19.823 1.00 37.03 83 ARG B N 1
ATOM 1289 C CA . ARG B 1 6 ? 19.006 10.274 19.671 1.00 37.59 83 ARG B CA 1
ATOM 1290 C C . ARG B 1 6 ? 18.953 9.449 20.948 1.00 35.80 83 ARG B C 1
ATOM 1291 O O . ARG B 1 6 ? 19.992 9.018 21.459 1.00 35.88 83 ARG B O 1
ATOM 1312 N N . VAL B 1 7 ? 17.748 9.253 21.472 1.00 35.25 84 VAL B N 1
ATOM 1313 C CA . VAL B 1 7 ? 17.534 8.310 22.561 1.00 38.00 84 VAL B CA 1
ATOM 1314 C C . VAL B 1 7 ? 17.203 6.976 21.917 1.00 36.67 84 VAL B C 1
ATOM 1315 O O . VAL B 1 7 ? 16.222 6.865 21.175 1.00 35.30 84 VAL B O 1
ATOM 1328 N N . ILE B 1 8 ? 18.017 5.969 22.184 1.00 35.74 85 ILE B N 1
ATOM 1329 C CA . ILE B 1 8 ? 17.850 4.669 21.553 1.00 34.07 85 ILE B CA 1
ATOM 1330 C C . ILE B 1 8 ? 17.229 3.737 22.576 1.00 39.67 85 ILE B C 1
ATOM 1331 O O . ILE B 1 8 ? 17.573 3.756 23.761 1.00 42.78 85 ILE B O 1
ATOM 1347 N N . LEU B 1 9 ? 16.275 2.937 22.125 1.00 37.36 86 LEU B N 1
ATOM 1348 C CA . LEU B 1 9 ? 15.746 1.842 22.922 1.00 37.65 86 LEU B CA 1
ATOM 1349 C C . LEU B 1 9 ? 16.204 0.551 22.271 1.00 40.44 86 LEU B C 1
ATOM 1350 O O . LEU B 1 9 ? 15.882 0.297 21.108 1.00 40.39 86 LEU B O 1
ATOM 1366 N N . HIS B 1 10 ? 16.929 -0.263 23.023 1.00 47.79 87 HIS B N 1
ATOM 1367 C CA . HIS B 1 10 ? 17.334 -1.588 22.589 1.00 50.95 87 HIS B CA 1
ATOM 1368 C C . HIS B 1 10 ? 16.372 -2.604 23.183 1.00 49.79 87 HIS B C 1
ATOM 1369 O O . HIS B 1 10 ? 15.747 -2.362 24.220 1.00 51.91 87 HIS B O 1
ATOM 1383 N N . ASN B 1 11 ? 16.244 -3.744 22.503 1.00 41.43 88 ASN B N 1
ATOM 1384 C CA . ASN B 1 11 ? 15.450 -4.825 23.055 1.00 47.91 88 ASN B CA 1
ATOM 1385 C C . ASN B 1 11 ? 15.934 -5.134 24.466 1.00 52.15 88 ASN B C 1
ATOM 1386 O O . ASN B 1 11 ? 17.120 -5.018 24.792 1.00 51.81 88 ASN B O 1
ATOM 1397 N N . ASP B 1 12 ? 14.987 -5.498 25.309 1.00 57.35 89 ASP B N 1
ATOM 1398 C CA . ASP B 1 12 ? 15.251 -5.975 26.653 1.00 62.74 89 ASP B CA 1
ATOM 1399 C C . ASP B 1 12 ? 14.370 -7.203 26.795 1.00 61.47 89 ASP B C 1
ATOM 1400 O O . ASP B 1 12 ? 13.273 -7.244 26.235 1.00 59.78 89 ASP B O 1
ATOM 1409 N N . ASN B 1 13 ? 14.863 -8.210 27.522 1.00 65.84 90 ASN B N 1
ATOM 1410 C CA . ASN B 1 13 ? 14.168 -9.482 27.668 1.00 64.43 90 ASN B CA 1
ATOM 1411 C C . ASN B 1 13 ? 13.684 -9.684 29.092 1.00 64.07 90 ASN B C 1
ATOM 1412 O O . ASN B 1 13 ? 13.516 -10.827 29.528 1.00 67.22 90 ASN B O 1
ATOM 1423 N N . PHE B 1 14 ? 13.427 -8.594 29.815 1.00 63.84 91 PHE B N 1
ATOM 1424 C CA . PHE B 1 14 ? 13.011 -8.705 31.206 1.00 63.86 91 PHE B CA 1
ATOM 1425 C C . PHE B 1 14 ? 11.664 -8.061 31.472 1.00 64.47 91 PHE B C 1
ATOM 1426 O O . PHE B 1 14 ? 10.763 -8.714 32.010 1.00 61.77 91 PHE B O 1
ATOM 1443 N N . ASN B 1 15 ? 11.505 -6.793 31.114 1.00 63.41 92 ASN B N 1
ATOM 1444 C CA . ASN B 1 15 ? 10.251 -6.088 31.289 1.00 67.81 92 ASN B CA 1
ATOM 1445 C C . ASN B 1 15 ? 9.396 -6.438 30.088 1.00 65.91 92 ASN B C 1
ATOM 1446 O O . ASN B 1 15 ? 9.909 -6.567 28.975 1.00 64.86 92 ASN B O 1
ATOM 1457 N N . LYS B 1 16 ? 8.101 -6.601 30.306 1.00 66.29 93 LYS B N 1
ATOM 1458 C CA . LYS B 1 16 ? 7.224 -6.972 29.207 1.00 66.92 93 LYS B CA 1
ATOM 1459 C C . LYS B 1 16 ? 6.734 -5.735 28.459 1.00 64.17 93 LYS B C 1
ATOM 1460 O O . LYS B 1 16 ? 6.737 -4.613 28.974 1.00 60.21 93 LYS B O 1
ATOM 1479 N N . ARG B 1 17 ? 6.312 -5.968 27.222 1.00 65.20 94 ARG B N 1
ATOM 1480 C CA . ARG B 1 17 ? 5.920 -4.938 26.268 1.00 59.40 94 ARG B CA 1
ATOM 1481 C C . ARG B 1 17 ? 5.032 -3.854 26.873 1.00 58.28 94 ARG B C 1
ATOM 1482 O O . ARG B 1 17 ? 5.188 -2.678 26.529 1.00 59.06 94 ARG B O 1
ATOM 1503 N N . GLU B 1 18 ? 4.097 -4.208 27.756 1.00 52.26 95 GLU B N 1
ATOM 1504 C CA . GLU B 1 18 ? 3.197 -3.180 28.270 1.00 49.72 95 GLU B CA 1
ATOM 1505 C C . GLU B 1 18 ? 3.943 -2.195 29.167 1.00 50.91 95 GLU B C 1
ATOM 1506 O O . GLU B 1 18 ? 3.803 -0.978 29.010 1.00 46.12 95 GLU B O 1
ATOM 1518 N N . TYR B 1 19 ? 4.783 -2.699 30.082 1.00 55.81 96 TYR B N 1
ATOM 1519 C CA . TYR B 1 19 ? 5.543 -1.812 30.962 1.00 52.58 96 TYR B CA 1
ATOM 1520 C C . TYR B 1 19 ? 6.416 -0.876 30.141 1.00 50.27 96 TYR B C 1
ATOM 1521 O O . TYR B 1 19 ? 6.462 0.328 30.400 1.00 46.08 96 TYR B O 1
ATOM 1539 N N . VAL B 1 20 ? 7.075 -1.405 29.112 1.00 43.94 97 VAL B N 1
ATOM 1540 C CA . VAL B 1 20 ? 7.870 -0.603 28.188 1.00 45.36 97 VAL B CA 1
ATOM 1541 C C . VAL B 1 20 ? 7.065 0.625 27.792 1.00 51.77 97 VAL B C 1
ATOM 1542 O O . VAL B 1 20 ? 7.538 1.759 27.894 1.00 46.70 97 VAL B O 1
ATOM 1555 N N . VAL B 1 21 ? 5.827 0.398 27.362 1.00 51.44 98 VAL B N 1
ATOM 1556 C CA . VAL B 1 21 ? 4.961 1.478 26.903 1.00 52.84 98 VAL B CA 1
ATOM 1557 C C . VAL B 1 21 ? 4.668 2.427 28.047 1.00 57.24 98 VAL B C 1
ATOM 1558 O O . VAL B 1 21 ? 4.691 3.652 27.888 1.00 57.37 98 VAL B O 1
ATOM 1571 N N . GLN B 1 22 ? 4.421 1.865 29.225 1.00 61.13 99 GLN B N 1
ATOM 1572 C CA . GLN B 1 22 ? 4.202 2.650 30.428 1.00 62.91 99 GLN B CA 1
ATOM 1573 C C . GLN B 1 22 ? 5.349 3.616 30.657 1.00 59.77 99 GLN B C 1
ATOM 1574 O O . GLN B 1 22 ? 5.143 4.819 30.858 1.00 54.94 99 GLN B O 1
ATOM 1588 N N . VAL B 1 23 ? 6.576 3.102 30.575 1.00 61.42 100 VAL B N 1
ATOM 1589 C CA . VAL B 1 23 ? 7.757 3.918 30.829 1.00 58.71 100 VAL B CA 1
ATOM 1590 C C . VAL B 1 23 ? 7.864 5.025 29.783 1.00 59.59 100 VAL B C 1
ATOM 1591 O O . VAL B 1 23 ? 8.025 6.202 30.118 1.00 61.75 100 VAL B O 1
ATOM 1604 N N . LEU B 1 24 ? 7.715 4.673 28.503 1.00 53.49 101 LEU B N 1
ATOM 1605 C CA . LEU B 1 24 ? 7.878 5.657 27.437 1.00 53.60 101 LEU B CA 1
ATOM 1606 C C . LEU B 1 24 ? 6.977 6.861 27.666 1.00 54.90 101 LEU B C 1
ATOM 1607 O O . LEU B 1 24 ? 7.435 8.005 27.638 1.00 58.87 101 LEU B O 1
ATOM 1623 N N . MET B 1 25 ? 5.688 6.630 27.899 1.00 55.62 102 MET B N 1
ATOM 1624 C CA . MET B 1 25 ? 4.811 7.758 28.196 1.00 58.95 102 MET B CA 1
ATOM 1625 C C . MET B 1 25 ? 5.141 8.401 29.538 1.00 59.38 102 MET B C 1
ATOM 1626 O O . MET B 1 25 ? 4.878 9.593 29.725 1.00 61.47 102 MET B O 1
ATOM 1633 N N . LYS B 1 26 ? 5.638 7.627 30.504 1.00 57.64 103 LYS B N 1
ATOM 1634 C CA . LYS B 1 26 ? 5.953 8.201 31.809 1.00 60.21 103 LYS B CA 1
ATOM 1635 C C . LYS B 1 26 ? 7.024 9.283 31.676 1.00 63.00 103 LYS B C 1
ATOM 1636 O O . LYS B 1 26 ? 6.851 10.406 32.160 1.00 61.09 103 LYS B O 1
ATOM 1655 N N . VAL B 1 27 ? 8.130 8.975 31.006 1.00 64.62 104 VAL B N 1
ATOM 1656 C CA . VAL B 1 27 ? 9.291 9.851 31.063 1.00 66.54 104 VAL B CA 1
ATOM 1657 C C . VAL B 1 27 ? 9.408 10.816 29.880 1.00 61.83 104 VAL B C 1
ATOM 1658 O O . VAL B 1 27 ? 10.023 11.880 30.032 1.00 64.99 104 VAL B O 1
ATOM 1671 N N . ILE B 1 28 ? 8.878 10.463 28.714 1.00 50.50 105 ILE B N 1
ATOM 1672 C CA . ILE B 1 28 ? 9.140 11.213 27.482 1.00 51.13 105 ILE B CA 1
ATOM 1673 C C . ILE B 1 28 ? 8.056 12.269 27.337 1.00 57.27 105 ILE B C 1
ATOM 1674 O O . ILE B 1 28 ? 6.877 11.917 27.182 1.00 50.83 105 ILE B O 1
ATOM 1690 N N . PRO B 1 29 ? 8.395 13.562 27.351 1.00 68.91 106 PRO B N 1
ATOM 1691 C CA . PRO B 1 29 ? 7.358 14.580 27.139 1.00 74.24 106 PRO B CA 1
ATOM 1692 C C . PRO B 1 29 ? 6.650 14.370 25.806 1.00 71.13 106 PRO B C 1
ATOM 1693 O O . PRO B 1 29 ? 7.290 14.186 24.768 1.00 70.24 106 PRO B O 1
ATOM 1704 N N . GLY B 1 30 ? 5.316 14.420 25.839 1.00 67.26 107 GLY B N 1
ATOM 1705 C CA . GLY B 1 30 ? 4.512 14.299 24.638 1.00 62.84 107 GLY B CA 1
ATOM 1706 C C . GLY B 1 30 ? 4.290 12.893 24.117 1.00 58.64 107 GLY B C 1
ATOM 1707 O O . GLY B 1 30 ? 3.775 12.743 23.004 1.00 59.21 107 GLY B O 1
ATOM 1711 N N . MET B 1 31 ? 4.668 11.863 24.867 1.00 56.25 108 MET B N 1
ATOM 1712 C CA . MET B 1 31 ? 4.624 10.499 24.353 1.00 51.44 108 MET B CA 1
ATOM 1713 C C . MET B 1 31 ? 3.225 9.906 24.460 1.00 53.76 108 MET B C 1
ATOM 1714 O O . MET B 1 31 ? 2.616 9.890 25.536 1.00 54.72 108 MET B O 1
ATOM 1728 N N . THR B 1 32 ? 2.729 9.415 23.326 1.00 52.17 109 THR B N 1
ATOM 1729 C CA . THR B 1 32 ? 1.442 8.749 23.204 1.00 51.76 109 THR B CA 1
ATOM 1730 C C . THR B 1 32 ? 1.581 7.236 23.319 1.00 50.42 109 THR B C 1
ATOM 1731 O O . THR B 1 32 ? 2.658 6.672 23.131 1.00 51.55 109 THR B O 1
ATOM 1742 N N . VAL B 1 33 ? 0.459 6.589 23.654 1.00 46.65 110 VAL B N 1
ATOM 1743 C CA . VAL B 1 33 ? 0.404 5.130 23.671 1.00 41.75 110 VAL B CA 1
ATOM 1744 C C . VAL B 1 33 ? 0.633 4.589 22.265 1.00 39.08 110 VAL B C 1
ATOM 1745 O O . VAL B 1 33 ? 1.258 3.538 22.078 1.00 33.43 110 VAL B O 1
ATOM 1758 N N . ASP B 1 34 ? 0.138 5.304 21.252 1.00 41.31 111 ASP B N 1
ATOM 1759 C CA . ASP B 1 34 ? 0.342 4.879 19.872 1.00 43.01 111 ASP B CA 1
ATOM 1760 C C . ASP B 1 34 ? 1.819 4.875 19.507 1.00 39.44 111 ASP B C 1
ATOM 1761 O O . ASP B 1 34 ? 2.326 3.907 18.930 1.00 38.39 111 ASP B O 1
ATOM 1770 N N . ASN B 1 35 ? 2.522 5.965 19.817 1.00 35.44 112 ASN B N 1
ATOM 1771 C CA . ASN B 1 35 ? 3.949 6.039 19.516 1.00 34.68 112 ASN B CA 1
ATOM 1772 C C . ASN B 1 35 ? 4.744 5.001 20.309 1.00 33.66 112 ASN B C 1
ATOM 1773 O O . ASN B 1 35 ? 5.611 4.315 19.755 1.00 29.64 112 ASN B O 1
ATOM 1784 N N . ALA B 1 36 ? 4.428 4.831 21.595 1.00 31.77 113 ALA B N 1
ATOM 1785 C CA . ALA B 1 36 ? 5.204 3.931 22.443 1.00 33.87 113 ALA B CA 1
ATOM 1786 C C . ALA B 1 36 ? 5.097 2.485 21.966 1.00 36.96 113 ALA B C 1
ATOM 1787 O O . ALA B 1 36 ? 6.095 1.755 21.962 1.00 34.92 113 ALA B O 1
ATOM 1794 N N . VAL B 1 37 ? 3.912 2.054 21.527 1.00 35.25 114 VAL B N 1
ATOM 1795 C CA . VAL B 1 37 ? 3.764 0.678 21.061 1.00 34.88 114 VAL B CA 1
ATOM 1796 C C . VAL B 1 37 ? 4.555 0.470 19.773 1.00 30.42 114 VAL B C 1
ATOM 1797 O O . VAL B 1 37 ? 5.168 -0.586 19.574 1.00 31.57 114 VAL B O 1
ATOM 1810 N N . ASN B 1 38 ? 4.580 1.477 18.890 1.00 30.00 115 ASN B N 1
ATOM 1811 C CA . ASN B 1 38 ? 5.405 1.373 17.690 1.00 31.66 115 ASN B CA 1
ATOM 1812 C C . ASN B 1 38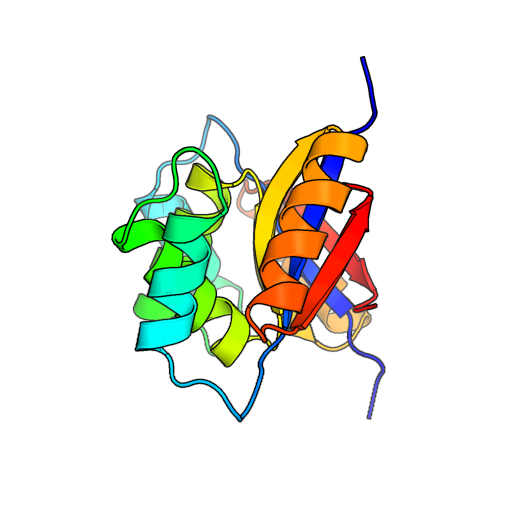 ? 6.874 1.188 18.049 1.00 31.28 115 ASN B C 1
ATOM 1813 O O . ASN B 1 38 ? 7.564 0.335 17.479 1.00 28.79 115 ASN B O 1
ATOM 1824 N N . ILE B 1 39 ? 7.369 1.992 18.990 1.00 34.85 116 ILE B N 1
ATOM 1825 C CA . ILE B 1 39 ? 8.768 1.901 19.401 1.00 35.53 116 ILE B CA 1
ATOM 1826 C C . ILE B 1 39 ? 9.077 0.496 19.902 1.00 40.62 116 ILE B C 1
ATOM 1827 O O . ILE B 1 39 ? 10.052 -0.138 19.479 1.00 35.96 116 ILE B O 1
ATOM 1843 N N . MET B 1 40 ? 8.249 -0.010 20.816 1.00 42.34 117 MET B N 1
ATOM 1844 C CA . MET B 1 40 ? 8.416 -1.373 21.303 1.00 42.79 117 MET B CA 1
ATOM 1845 C C . MET B 1 40 ? 8.457 -2.347 20.143 1.00 43.44 117 MET B C 1
ATOM 1846 O O . MET B 1 40 ? 9.325 -3.224 20.079 1.00 42.76 117 MET B O 1
ATOM 1860 N N . GLN B 1 41 ? 7.499 -2.220 19.225 1.00 43.16 118 GLN B N 1
ATOM 1861 C CA . GLN B 1 41 ? 7.455 -3.116 18.079 1.00 42.37 118 GLN B CA 1
ATOM 1862 C C . GLN B 1 41 ? 8.749 -3.033 17.286 1.00 43.64 118 GLN B C 1
ATOM 1863 O O . GLN B 1 41 ? 9.366 -4.056 16.974 1.00 40.82 118 GLN B O 1
ATOM 1877 N N . GLU B 1 42 ? 9.195 -1.811 16.989 1.00 42.73 119 GLU B N 1
ATOM 1878 C CA . GLU B 1 42 ? 10.362 -1.612 16.138 1.00 41.59 119 GLU B CA 1
ATOM 1879 C C . GLU B 1 42 ? 11.655 -1.995 16.858 1.00 39.75 119 GLU B C 1
ATOM 1880 O O . GLU B 1 42 ? 12.550 -2.593 16.251 1.00 36.66 119 GLU B O 1
ATOM 1892 N N . ALA B 1 43 ? 11.778 -1.673 18.151 1.00 43.08 120 ALA B N 1
ATOM 1893 C CA . ALA B 1 43 ? 12.960 -2.111 18.886 1.00 46.52 120 ALA B CA 1
ATOM 1894 C C . ALA B 1 43 ? 13.012 -3.630 18.953 1.00 50.59 120 ALA B C 1
ATOM 1895 O O . ALA B 1 43 ? 14.065 -4.236 18.735 1.00 55.00 120 ALA B O 1
ATOM 1902 N N . HIS B 1 44 ? 11.866 -4.264 19.213 1.00 50.70 121 HIS B N 1
ATOM 1903 C CA . HIS B 1 44 ? 11.810 -5.720 19.259 1.00 51.91 121 HIS B CA 1
ATOM 1904 C C . HIS B 1 44 ? 12.104 -6.328 17.896 1.00 48.74 121 HIS B C 1
ATOM 1905 O O . HIS B 1 44 ? 12.716 -7.402 17.813 1.00 47.05 121 HIS B O 1
ATOM 1919 N N . ILE B 1 45 ? 11.678 -5.663 16.819 1.00 47.61 122 ILE B N 1
ATOM 1920 C CA . ILE B 1 45 ? 11.874 -6.226 15.487 1.00 46.78 122 ILE B CA 1
ATOM 1921 C C . ILE B 1 45 ? 13.313 -6.045 15.023 1.00 49.90 122 ILE B C 1
ATOM 1922 O O . ILE B 1 45 ? 13.906 -6.972 14.460 1.00 52.66 122 ILE B O 1
ATOM 1938 N N . ASN B 1 46 ? 13.899 -4.870 15.245 1.00 48.14 123 ASN B N 1
ATOM 1939 C CA . ASN B 1 46 ? 15.220 -4.563 14.714 1.00 45.17 123 ASN B CA 1
ATOM 1940 C C . ASN B 1 46 ? 16.302 -4.547 15.782 1.00 43.18 123 ASN B C 1
ATOM 1941 O O . ASN B 1 46 ? 17.469 -4.289 15.453 1.00 47.06 123 ASN B O 1
ATOM 1952 N N . GLY B 1 47 ? 15.943 -4.755 17.052 1.00 40.73 124 GLY B N 1
ATOM 1953 C CA . GLY B 1 47 ? 16.890 -4.697 18.141 1.00 43.10 124 GLY B CA 1
ATOM 1954 C C . GLY B 1 47 ? 17.032 -3.327 18.744 1.00 43.19 124 GLY B C 1
ATOM 1955 O O . GLY B 1 47 ? 17.572 -3.200 19.850 1.00 44.11 124 GLY B O 1
ATOM 1959 N N . LEU B 1 48 ? 16.602 -2.293 18.034 1.00 41.51 125 LEU B N 1
ATOM 1960 C CA . LEU B 1 48 ? 16.738 -0.933 18.509 1.00 39.51 125 LEU B CA 1
ATOM 1961 C C . LEU B 1 48 ? 15.766 -0.068 17.729 1.00 36.53 125 LEU B C 1
ATOM 1962 O O . LEU B 1 48 ? 15.454 -0.346 16.568 1.00 34.62 125 LEU B O 1
ATOM 1978 N N . ALA B 1 49 ? 15.361 1.025 18.364 1.00 32.77 126 ALA B N 1
ATOM 1979 C CA . ALA B 1 49 ? 14.389 1.951 17.808 1.00 35.58 126 ALA B CA 1
ATOM 1980 C C . ALA B 1 49 ? 14.624 3.324 18.418 1.00 35.02 126 ALA B C 1
ATOM 1981 O O . ALA B 1 49 ? 15.005 3.439 19.588 1.00 37.69 126 ALA B O 1
ATOM 1988 N N . VAL B 1 50 ? 14.360 4.360 17.631 1.00 26.83 127 VAL B N 1
ATOM 1989 C CA . VAL B 1 50 ? 14.548 5.734 18.084 1.00 32.49 127 VAL B CA 1
ATOM 1990 C C . VAL B 1 50 ? 13.354 6.139 18.931 1.00 36.84 127 VAL B C 1
ATOM 1991 O O . VAL B 1 50 ? 12.208 6.067 18.478 1.00 35.70 127 VAL B O 1
ATOM 2004 N N . VAL B 1 51 ? 13.622 6.560 20.160 1.00 35.05 128 VAL B N 1
ATOM 2005 C CA . VAL B 1 51 ? 12.564 6.962 21.078 1.00 36.89 128 VAL B CA 1
ATOM 2006 C C . VAL B 1 51 ? 12.188 8.417 20.865 1.00 39.03 128 VAL B C 1
ATOM 2007 O O . VAL B 1 51 ? 11.012 8.767 20.726 1.00 35.58 128 VAL B O 1
ATOM 2020 N N . ILE B 1 52 ? 13.199 9.280 20.828 1.00 36.79 129 ILE B N 1
ATOM 2021 C CA . ILE B 1 52 ? 12.990 10.709 20.657 1.00 37.63 129 ILE B CA 1
ATOM 2022 C C . ILE B 1 52 ? 14.321 11.316 20.256 1.00 36.03 129 ILE B C 1
ATOM 2023 O O . ILE B 1 52 ? 15.386 10.759 20.543 1.00 34.14 129 ILE B O 1
ATOM 2039 N N . VAL B 1 53 ? 14.261 12.455 19.575 1.00 39.81 130 VAL B N 1
ATOM 2040 C CA . VAL B 1 53 ? 15.445 13.250 19.284 1.00 40.23 130 VAL B CA 1
ATOM 2041 C C . VAL B 1 53 ? 15.282 14.607 19.954 1.00 41.49 130 VAL B C 1
ATOM 2042 O O . VAL B 1 53 ? 14.233 15.249 19.809 1.00 39.17 130 VAL B O 1
ATOM 2055 N N . CYS B 1 54 ? 16.298 15.021 20.718 1.00 42.84 131 CYS B N 1
ATOM 2056 C CA . CYS B 1 54 ? 16.192 16.256 21.484 1.00 46.23 131 CYS B CA 1
ATOM 2057 C C . CYS B 1 54 ? 17.576 16.835 21.736 1.00 49.53 131 CYS B C 1
ATOM 2058 O O . CYS B 1 54 ? 18.595 16.209 21.440 1.00 48.06 131 CYS B O 1
ATOM 2066 N N . ALA B 1 55 ? 17.606 18.065 22.255 1.00 47.21 132 ALA B N 1
ATOM 2067 C CA . ALA B 1 55 ? 18.881 18.645 22.654 1.00 47.36 132 ALA B CA 1
ATOM 2068 C C . ALA B 1 55 ? 19.630 17.656 23.556 1.00 46.19 132 ALA B C 1
ATOM 2069 O O . ALA B 1 55 ? 19.037 16.823 24.266 1.00 42.49 132 ALA B O 1
AT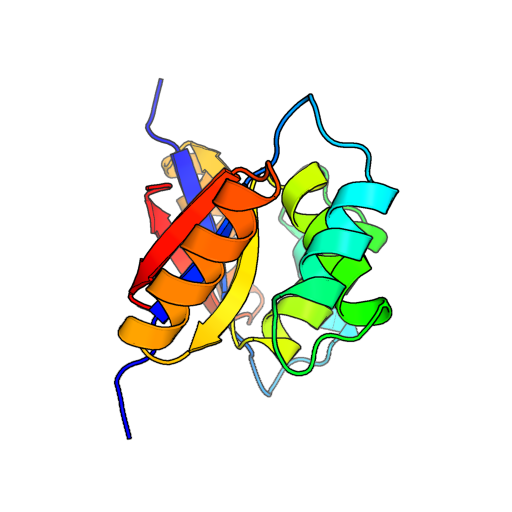OM 2076 N N . GLN B 1 56 ? 20.956 17.747 23.537 1.00 49.76 133 GLN B N 1
ATOM 2077 C CA . GLN B 1 56 ? 21.748 16.668 24.116 1.00 53.45 133 GLN B CA 1
ATOM 2078 C C . GLN B 1 56 ? 21.396 16.465 25.580 1.00 57.83 133 GLN B C 1
ATOM 2079 O O . GLN B 1 56 ? 20.973 15.374 25.976 1.00 55.50 133 GLN B O 1
ATOM 2093 N N . ALA B 1 57 ? 21.449 17.538 26.375 1.00 64.66 134 ALA B N 1
ATOM 2094 C CA . ALA B 1 57 ? 21.178 17.420 27.806 1.00 70.07 134 ALA B CA 1
ATOM 2095 C C . ALA B 1 57 ? 19.801 16.828 28.064 1.00 68.04 134 ALA B C 1
ATOM 2096 O O . ALA B 1 57 ? 19.648 15.915 28.887 1.00 71.20 134 ALA B O 1
ATOM 2103 N N . ASP B 1 58 ? 18.782 17.329 27.364 1.00 62.13 135 ASP B N 1
ATOM 2104 C CA . ASP B 1 58 ? 17.449 16.772 27.541 1.00 60.29 135 ASP B CA 1
ATOM 2105 C C . ASP B 1 58 ? 17.449 15.292 27.205 1.00 54.86 135 ASP B C 1
ATOM 2106 O O . ASP B 1 58 ? 16.788 14.493 27.876 1.00 54.93 135 ASP B O 1
ATOM 2115 N N . ALA B 1 59 ? 18.187 14.914 26.160 1.00 52.07 136 ALA B N 1
ATOM 2116 C CA . ALA B 1 59 ? 18.291 13.510 25.783 1.00 49.45 136 ALA B CA 1
ATOM 2117 C C . ALA B 1 59 ? 18.941 12.688 26.884 1.00 46.72 136 ALA B C 1
ATOM 2118 O O . ALA B 1 59 ? 18.400 11.656 27.299 1.00 49.05 136 ALA B O 1
ATOM 2125 N N . GLU B 1 60 ? 20.093 13.138 27.384 1.00 48.16 137 GLU B N 1
ATOM 2126 C CA . GLU B 1 60 ? 20.762 12.410 28.454 1.00 50.08 137 GLU B CA 1
ATOM 2127 C C . GLU B 1 60 ? 19.830 12.205 29.643 1.00 50.19 137 GLU B C 1
ATOM 2128 O O . GLU B 1 60 ? 19.817 11.128 30.250 1.00 45.65 137 GLU B O 1
ATOM 2140 N N . GLN B 1 61 ? 19.048 13.230 29.995 1.00 53.69 138 GLN B N 1
ATOM 2141 C CA . GLN B 1 61 ? 18.114 13.108 31.112 1.00 60.56 138 GLN B CA 1
ATOM 2142 C C . GLN B 1 61 ? 17.078 12.017 30.859 1.00 59.72 138 GLN B C 1
ATOM 2143 O O . GLN B 1 61 ? 16.868 11.135 31.698 1.00 60.33 138 GLN B O 1
ATOM 2157 N N . HIS B 1 62 ? 16.405 12.071 29.706 1.00 54.43 139 HIS B N 1
ATOM 2158 C CA . HIS B 1 62 ? 15.346 11.105 29.421 1.00 54.16 139 HIS B CA 1
ATOM 2159 C C . HIS B 1 62 ? 15.921 9.705 29.339 1.00 51.63 139 HIS B C 1
ATOM 2160 O O . HIS B 1 62 ? 15.295 8.739 29.791 1.00 47.64 139 HIS B O 1
ATOM 2174 N N . CYS B 1 63 ? 17.126 9.579 28.782 1.00 52.33 140 CYS B N 1
ATOM 2175 C CA . CYS B 1 63 ? 17.817 8.302 28.833 1.00 53.69 140 CYS B CA 1
ATOM 2176 C C . CYS B 1 63 ? 18.002 7.859 30.274 1.00 62.20 140 CYS B C 1
ATOM 2177 O O . CYS B 1 63 ? 17.934 6.663 30.567 1.00 62.48 140 CYS B O 1
ATOM 2185 N N . MET B 1 64 ? 18.235 8.798 31.192 1.00 61.95 141 MET B N 1
ATOM 2186 C CA . MET B 1 64 ? 18.457 8.394 32.575 1.00 67.90 141 MET B CA 1
ATOM 2187 C C . MET B 1 64 ? 17.206 7.788 33.190 1.00 67.09 141 MET B C 1
ATOM 2188 O O . MET B 1 64 ? 17.261 6.705 33.784 1.00 66.39 141 MET B O 1
ATOM 2202 N N . GLN B 1 65 ? 16.065 8.472 33.060 1.00 68.00 142 GLN B N 1
ATOM 2203 C CA . GLN B 1 65 ? 14.837 7.959 33.654 1.00 67.32 142 GLN B CA 1
ATOM 2204 C C . GLN B 1 65 ? 14.471 6.619 33.046 1.00 65.91 142 GLN B C 1
ATOM 2205 O O . GLN B 1 65 ? 13.982 5.723 33.741 1.00 68.24 142 GLN B O 1
ATOM 2219 N N . LEU B 1 66 ? 14.700 6.464 31.746 1.00 61.79 143 LEU B N 1
ATOM 2220 C CA . LEU B 1 66 ? 14.469 5.183 31.095 1.00 55.97 143 LEU B CA 1
ATOM 2221 C C . LEU B 1 66 ? 15.268 4.078 31.777 1.00 55.77 143 LEU B C 1
ATOM 2222 O O . LEU B 1 66 ? 14.707 3.076 32.232 1.00 57.11 143 LEU B O 1
ATOM 2238 N N . ARG B 1 67 ? 16.592 4.242 31.851 1.00 58.65 144 ARG B N 1
ATOM 2239 C CA . ARG B 1 67 ? 17.436 3.243 32.502 1.00 60.28 144 ARG B CA 1
ATOM 2240 C C . ARG B 1 67 ? 16.998 3.014 33.946 1.00 60.04 144 ARG B C 1
ATOM 2241 O O . ARG B 1 67 ? 17.014 1.881 34.438 1.00 56.86 144 ARG B O 1
ATOM 2262 N N . GLY B 1 68 ? 16.610 4.085 34.643 1.00 60.63 145 GLY B N 1
ATOM 2263 C CA . GLY B 1 68 ? 16.227 3.955 36.039 1.00 66.08 145 GLY B CA 1
ATOM 2264 C C . GLY B 1 68 ? 14.930 3.203 36.248 1.00 66.52 145 GLY B C 1
ATOM 2265 O O . GLY B 1 68 ? 14.703 2.644 37.325 1.00 66.99 145 GLY B O 1
ATOM 2269 N N . ASN B 1 69 ? 14.056 3.200 35.243 1.00 64.57 146 ASN B N 1
ATOM 2270 C CA . ASN B 1 69 ? 12.833 2.409 35.265 1.00 63.70 146 ASN B CA 1
ATOM 2271 C C . ASN B 1 69 ? 13.031 1.033 34.661 1.00 58.56 146 ASN B C 1
ATOM 2272 O O . ASN B 1 69 ? 12.054 0.306 34.455 1.00 58.53 146 ASN B O 1
ATOM 2283 N N . GLY B 1 70 ? 14.272 0.663 34.381 1.00 53.86 147 GLY B N 1
ATOM 2284 C CA . GLY B 1 70 ? 14.602 -0.697 34.043 1.00 52.27 147 GLY B CA 1
ATOM 2285 C C . GLY B 1 70 ? 14.762 -0.996 32.576 1.00 58.04 147 GLY B C 1
ATOM 2286 O O . GLY B 1 70 ? 14.844 -2.169 32.219 1.00 56.57 147 GLY B O 1
ATOM 2290 N N . LEU B 1 71 ? 14.747 0.008 31.714 1.00 57.00 148 LEU B N 1
ATOM 2291 C CA . LEU B 1 71 ? 14.862 -0.211 30.281 1.00 60.12 148 LEU B CA 1
ATOM 2292 C C . LEU B 1 71 ? 16.274 0.089 29.815 1.00 56.32 148 LEU B C 1
ATOM 2293 O O . LEU B 1 71 ? 16.988 0.900 30.402 1.00 59.96 148 LEU B O 1
ATOM 2309 N N . LEU B 1 72 ? 16.670 -0.570 28.750 1.00 49.12 149 LEU B N 1
ATOM 2310 C CA . LEU B 1 72 ? 18.021 -0.439 28.233 1.00 51.20 149 LEU B CA 1
ATOM 2311 C C . LEU B 1 72 ? 18.011 0.591 27.115 1.00 52.78 149 LEU B C 1
ATOM 2312 O O . LEU B 1 72 ? 17.583 0.288 25.996 1.00 51.70 149 LEU B O 1
ATOM 2328 N N . SER B 1 73 ? 18.544 1.777 27.385 1.00 54.73 150 SER B N 1
ATOM 2329 C CA . SER B 1 73 ? 18.510 2.824 26.382 1.00 54.89 150 SER B CA 1
ATOM 2330 C C . SER B 1 73 ? 19.864 3.503 26.313 1.00 60.05 150 SER B C 1
ATOM 2331 O O . SER B 1 73 ? 20.548 3.686 27.324 1.00 54.14 150 SER B O 1
ATOM 2339 N N . SER B 1 74 ? 20.196 3.916 25.098 1.00 62.54 151 SER B N 1
ATOM 2340 C CA . SER B 1 74 ? 21.458 4.530 24.744 1.00 65.51 151 SER B CA 1
ATOM 2341 C C . SER B 1 74 ? 21.195 5.905 24.159 1.00 60.23 151 SER B C 1
ATOM 2342 O O . SER B 1 74 ? 20.086 6.234 23.735 1.00 60.63 151 SER B O 1
ATOM 2350 N N . VAL B 1 75 ? 22.233 6.721 24.203 1.00 53.53 152 VAL B N 1
ATOM 2351 C CA . VAL B 1 75 ? 22.253 8.016 23.548 1.00 49.20 152 VAL B CA 1
ATOM 2352 C C . VAL B 1 75 ? 23.322 7.997 22.468 1.00 44.01 152 VAL B C 1
ATOM 2353 O O . VAL B 1 75 ? 24.375 7.374 22.643 1.00 43.56 152 VAL B O 1
ATOM 2366 N N . GLU B 1 76 ? 23.036 8.652 21.343 1.00 38.93 153 GLU B N 1
ATOM 2367 C CA . GLU B 1 76 ? 24.022 8.852 20.293 1.00 41.20 153 GLU B CA 1
ATOM 2368 C C . GLU B 1 76 ? 23.719 10.167 19.596 1.00 37.16 153 GLU B C 1
ATOM 2369 O O . GLU B 1 76 ? 22.566 10.615 19.597 1.00 39.07 153 GLU B O 1
ATOM 2381 N N . PRO B 1 77 ? 24.714 10.792 18.975 1.00 37.42 154 PRO B N 1
ATOM 2382 C CA . PRO B 1 77 ? 24.468 12.057 18.274 1.00 39.70 154 PRO B CA 1
ATOM 2383 C C . PRO B 1 77 ? 23.581 11.832 17.061 1.00 42.28 154 PRO B C 1
ATOM 2384 O O . PRO B 1 77 ? 23.617 10.780 16.422 1.00 37.16 154 PRO B O 1
ATOM 2395 N N . ASP B 1 78 ? 22.767 12.833 16.745 1.00 40.49 155 ASP B N 1
ATOM 2396 C CA . ASP B 1 78 ? 21.860 12.679 15.617 1.00 42.97 155 ASP B CA 1
ATOM 2397 C C . ASP B 1 78 ? 22.634 12.950 14.332 1.00 53.49 155 ASP B C 1
ATOM 2398 O O . ASP B 1 78 ? 22.480 14.008 13.717 1.00 50.34 155 ASP B O 1
ATOM 2407 N N . GLY B 1 79 ? 23.468 12.006 13.918 1.00 60.84 156 GLY B N 1
ATOM 2408 C CA . GLY B 1 79 ? 24.237 12.147 12.696 1.00 66.83 156 GLY B CA 1
ATOM 2409 C C . GLY B 1 79 ? 24.932 10.841 12.389 1.00 68.33 156 GLY B C 1
ATOM 2410 O O . GLY B 1 79 ? 24.793 9.891 13.157 1.00 68.44 156 GLY B O 1
#

Sequence (158 aa):
LAPPYRVILHNDNFNKREYVVQVLMKVIPGMTVDNAVNIMQEAHINGLAVVIVCAQADAEQHCMQLRGNGLLSSVEPDGLAPPYRVILHNDNFNKREYVVQVLMKVIPGMTVDNAVNIMQEAHINGLAVVIVCAQADAEQHCMQLRGNGLLSSVEPDG

Secondary structure (DSSP, 8-state):
-PPPEEEEEE--SSS-HHHHHHHHHHHSTT--HHHHHHHHHHHHHHSEEEEEEE-HHHHHHHHHHHHHTT-EEEEEE--/-PPEEEEEEE--SSS-HHHHHHHHHHHSTT--HHHHHHHHHHHHHHSEEEEEEEEHHHHHHHHHHHHHTT--EEEEE--